Protein AF-A0A1C3NC16-F1 (afdb_monomer)

Structure (mmCIF, N/CA/C/O backbone):
data_AF-A0A1C3NC16-F1
#
_entry.id   AF-A0A1C3NC16-F1
#
loop_
_atom_site.group_PDB
_atom_site.id
_atom_site.type_symbol
_atom_site.label_atom_id
_atom_site.label_alt_id
_atom_site.label_comp_id
_atom_site.label_asym_id
_atom_site.label_entity_id
_atom_site.label_seq_id
_atom_site.pdbx_P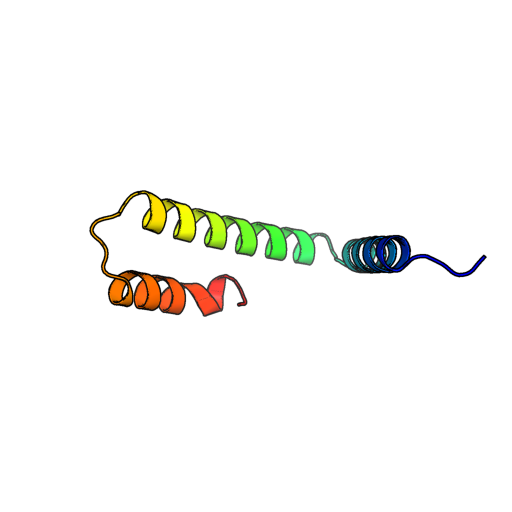DB_ins_code
_atom_site.Cartn_x
_atom_site.Cartn_y
_atom_site.Cartn_z
_atom_site.occupancy
_atom_site.B_iso_or_equiv
_atom_site.auth_seq_id
_atom_site.auth_comp_id
_atom_site.auth_asym_id
_atom_site.auth_atom_id
_atom_site.pdbx_PDB_model_num
ATOM 1 N N . MET A 1 1 ? 0.935 -26.339 -28.827 1.00 63.06 1 MET A N 1
ATOM 2 C CA . MET A 1 1 ? 0.368 -26.308 -27.461 1.00 63.06 1 MET A CA 1
ATOM 3 C C . MET A 1 1 ? 0.076 -24.861 -27.085 1.00 63.06 1 MET A C 1
ATOM 5 O O . MET A 1 1 ? 1.003 -24.061 -27.162 1.00 63.06 1 MET A O 1
ATOM 9 N N . PRO A 1 2 ? -1.171 -24.481 -26.757 1.00 77.19 2 PRO A N 1
ATOM 10 C CA . PRO A 1 2 ? -1.469 -23.134 -26.271 1.00 77.19 2 PRO A CA 1
ATOM 11 C C . PRO A 1 2 ? -0.879 -22.921 -24.866 1.00 77.19 2 PRO A C 1
ATOM 13 O O . PRO A 1 2 ? -0.938 -23.812 -24.023 1.00 77.19 2 PRO A O 1
ATOM 16 N N . MET A 1 3 ? -0.297 -21.744 -24.619 1.00 79.75 3 MET A N 1
ATOM 17 C CA . MET A 1 3 ? 0.301 -21.395 -23.322 1.00 79.75 3 MET A CA 1
ATOM 18 C C . MET A 1 3 ? -0.735 -21.346 -22.192 1.00 79.75 3 MET A C 1
ATOM 20 O O . MET A 1 3 ? -1.803 -20.736 -22.348 1.00 79.75 3 MET A O 1
ATOM 24 N N . SER A 1 4 ? -0.356 -21.900 -21.035 1.00 86.69 4 SER A N 1
ATOM 25 C CA . SER A 1 4 ? -1.139 -21.866 -19.798 1.00 86.69 4 SER A CA 1
ATOM 26 C C . SER A 1 4 ? -1.317 -20.431 -19.275 1.00 86.69 4 SER A C 1
ATOM 28 O O . SER A 1 4 ? -0.511 -19.537 -19.552 1.00 86.69 4 SER A O 1
ATOM 30 N N . HIS A 1 5 ? -2.380 -20.185 -18.502 1.00 78.69 5 HIS A N 1
ATOM 31 C CA . HIS A 1 5 ? -2.610 -18.878 -17.870 1.00 78.69 5 HIS A CA 1
ATOM 32 C C . HIS A 1 5 ? -1.475 -18.484 -16.910 1.00 78.69 5 HIS A C 1
ATOM 34 O O . HIS A 1 5 ? -1.110 -17.310 -16.847 1.00 78.69 5 HIS A O 1
ATOM 40 N N . ALA A 1 6 ? -0.877 -19.462 -16.224 1.00 80.56 6 ALA A N 1
ATOM 41 C CA . ALA A 1 6 ? 0.267 -19.247 -15.343 1.00 80.56 6 ALA A CA 1
ATOM 42 C C . ALA A 1 6 ? 1.535 -18.860 -16.127 1.00 80.56 6 ALA A C 1
ATOM 44 O O . ALA A 1 6 ? 2.219 -17.910 -15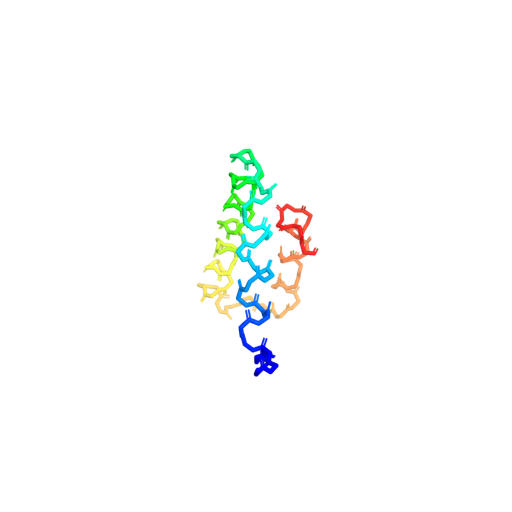.744 1.00 80.56 6 ALA A O 1
ATOM 45 N N . GLU A 1 7 ? 1.808 -19.518 -17.263 1.00 78.88 7 GLU A N 1
ATOM 46 C CA . GLU A 1 7 ? 2.899 -19.140 -18.178 1.00 78.88 7 GLU A CA 1
ATOM 47 C C . GLU A 1 7 ? 2.751 -17.692 -18.644 1.00 78.88 7 GLU A C 1
ATOM 49 O O . GLU A 1 7 ? 3.705 -16.914 -18.638 1.00 78.88 7 GLU A O 1
ATOM 54 N N . ARG A 1 8 ? 1.525 -17.328 -19.036 1.00 77.44 8 ARG A N 1
ATOM 55 C CA . ARG A 1 8 ? 1.210 -16.011 -19.589 1.00 77.44 8 ARG A CA 1
ATOM 56 C C . ARG A 1 8 ? 1.385 -14.913 -18.542 1.00 77.44 8 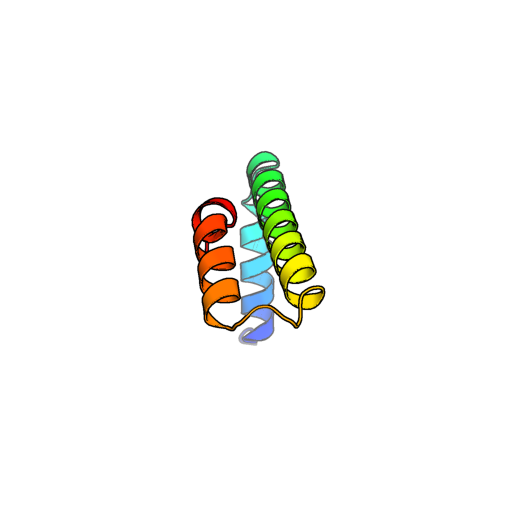ARG A C 1
ATOM 58 O O . ARG A 1 8 ? 1.953 -13.868 -18.847 1.00 77.44 8 ARG A O 1
ATOM 65 N N . GLY A 1 9 ? 0.960 -15.175 -17.304 1.00 75.25 9 GLY A N 1
AT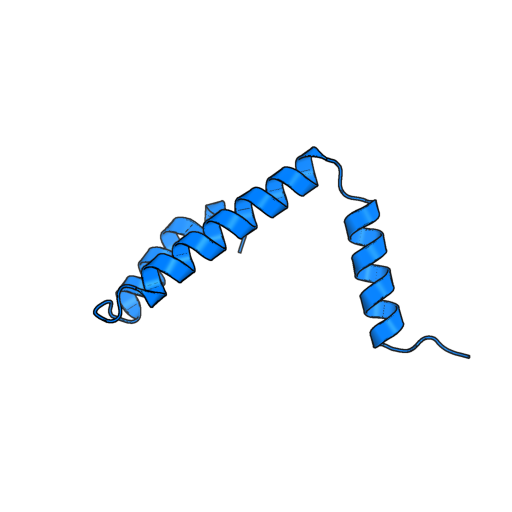OM 66 C CA . GLY A 1 9 ? 1.190 -14.28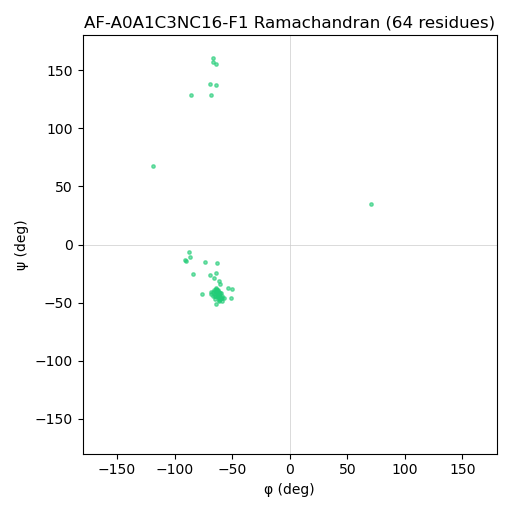4 -16.167 1.00 75.25 9 GLY A CA 1
ATOM 67 C C . GLY A 1 9 ? 2.679 -14.092 -15.883 1.00 75.25 9 GLY A C 1
ATOM 68 O O . GLY A 1 9 ? 3.150 -12.960 -15.812 1.00 75.25 9 GLY A O 1
ATOM 69 N N . ARG A 1 10 ? 3.443 -15.190 -15.824 1.00 76.56 10 ARG A N 1
ATOM 70 C CA . ARG A 1 10 ? 4.892 -15.156 -15.584 1.00 76.56 10 ARG A CA 1
ATOM 71 C C . ARG A 1 10 ? 5.636 -14.355 -16.653 1.00 76.56 10 ARG A C 1
ATOM 73 O O . ARG A 1 10 ? 6.456 -13.506 -16.315 1.00 76.56 10 ARG A O 1
ATOM 80 N N . LEU A 1 11 ? 5.325 -14.581 -17.930 1.00 73.88 11 LEU A N 1
ATOM 81 C CA . LEU A 1 11 ? 5.909 -13.835 -19.048 1.00 73.88 11 LEU A CA 1
ATOM 82 C C . LEU A 1 11 ? 5.522 -12.352 -19.021 1.00 73.88 11 LEU A C 1
ATOM 84 O O . LEU A 1 11 ? 6.378 -11.504 -19.257 1.00 73.88 11 LEU A O 1
ATOM 88 N N . GLY A 1 12 ? 4.275 -12.023 -18.674 1.00 72.06 12 GLY A N 1
ATOM 89 C CA . GLY A 1 12 ? 3.832 -10.637 -18.504 1.00 72.06 12 GLY A CA 1
ATOM 90 C C . GLY A 1 12 ? 4.583 -9.907 -17.386 1.00 72.06 12 GLY A C 1
ATOM 91 O O . GLY A 1 12 ? 5.011 -8.763 -17.564 1.00 72.06 12 GLY A O 1
ATOM 92 N N . SER A 1 13 ? 4.816 -10.579 -16.256 1.00 69.44 13 SER A N 1
ATOM 93 C CA . SER A 1 13 ? 5.626 -10.049 -15.155 1.00 69.44 13 SER A CA 1
ATOM 94 C C . SER A 1 13 ? 7.086 -9.850 -15.569 1.00 69.44 13 SER A C 1
ATOM 96 O O . SER A 1 13 ? 7.631 -8.769 -15.359 1.00 69.44 13 SER A O 1
ATOM 98 N N . VAL A 1 14 ? 7.705 -10.841 -16.223 1.00 69.50 14 VAL A N 1
ATOM 99 C CA . VAL A 1 14 ? 9.096 -10.759 -16.708 1.00 69.50 14 VAL A CA 1
ATOM 100 C C . VAL A 1 14 ? 9.262 -9.645 -17.744 1.00 69.50 14 VAL A C 1
ATOM 102 O O . VAL A 1 14 ? 10.185 -8.844 -17.627 1.00 69.50 14 VAL A O 1
ATOM 105 N N . ALA A 1 15 ? 8.345 -9.523 -18.707 1.00 67.31 15 ALA A N 1
ATOM 106 C CA . ALA A 1 15 ? 8.367 -8.459 -19.712 1.00 67.31 15 ALA A CA 1
ATOM 107 C C . ALA A 1 15 ? 8.141 -7.064 -19.107 1.00 67.31 15 ALA A C 1
ATOM 109 O O . ALA A 1 15 ? 8.616 -6.059 -19.634 1.00 67.31 15 ALA A O 1
ATOM 110 N N . THR A 1 16 ? 7.416 -6.968 -17.994 1.00 65.81 16 THR A N 1
ATOM 111 C CA . THR A 1 16 ? 7.218 -5.698 -17.285 1.00 65.81 16 THR A CA 1
ATOM 112 C C . THR A 1 16 ? 8.461 -5.317 -16.489 1.00 65.81 16 THR A C 1
ATOM 114 O O . THR A 1 16 ? 8.911 -4.182 -16.598 1.00 65.81 16 THR A O 1
ATOM 117 N N . VAL A 1 17 ? 9.095 -6.269 -15.799 1.00 63.09 17 VAL A N 1
ATOM 118 C CA . VAL A 1 17 ? 10.376 -6.047 -15.108 1.00 63.09 17 VAL A CA 1
ATOM 119 C C . VAL A 1 17 ? 11.496 -5.708 -16.099 1.00 63.09 17 VAL A C 1
ATOM 121 O O . VAL A 1 17 ? 12.270 -4.787 -15.845 1.00 63.09 17 VAL A O 1
ATOM 124 N N . ALA A 1 18 ? 11.550 -6.373 -17.257 1.00 63.00 18 ALA A N 1
ATOM 125 C CA . ALA A 1 18 ? 12.535 -6.101 -18.309 1.00 63.00 18 ALA A CA 1
ATOM 126 C C . ALA A 1 18 ? 12.398 -4.698 -18.932 1.00 63.00 18 ALA A C 1
ATOM 128 O O . ALA A 1 18 ? 13.377 -4.160 -19.440 1.00 63.00 18 ALA A O 1
ATOM 129 N N . ARG A 1 19 ? 11.205 -4.090 -18.868 1.00 67.69 19 ARG A N 1
ATOM 130 C CA . ARG A 1 19 ? 10.947 -2.719 -19.340 1.00 67.69 19 ARG A CA 1
ATOM 131 C C . ARG A 1 19 ? 11.226 -1.642 -18.292 1.00 67.69 19 ARG A C 1
ATOM 133 O O . ARG A 1 19 ? 11.140 -0.465 -18.626 1.00 67.69 19 ARG A O 1
ATOM 140 N N . THR A 1 20 ? 11.534 -2.016 -17.047 1.00 77.12 20 THR A N 1
ATOM 141 C CA . THR A 1 20 ? 11.792 -1.026 -15.995 1.00 77.12 20 THR A CA 1
ATOM 142 C C . THR A 1 20 ? 13.241 -0.559 -15.977 1.00 77.12 20 THR A C 1
ATOM 144 O O . THR A 1 20 ? 14.171 -1.365 -15.908 1.00 77.12 20 THR A O 1
ATOM 147 N N . THR A 1 21 ? 13.446 0.758 -15.990 1.00 84.19 21 THR A N 1
ATOM 148 C CA . THR A 1 21 ? 14.779 1.342 -15.798 1.00 84.19 21 THR A CA 1
ATOM 149 C C . THR A 1 21 ? 15.278 1.085 -14.365 1.00 84.19 21 THR A C 1
ATOM 151 O O . THR A 1 21 ? 14.479 0.803 -13.461 1.00 84.19 21 THR A O 1
ATOM 154 N N . PRO A 1 22 ? 16.595 1.168 -14.095 1.00 85.31 22 PRO A N 1
ATOM 155 C CA . PRO A 1 22 ? 17.122 1.117 -12.730 1.00 85.31 22 PRO A CA 1
ATOM 156 C C . PRO A 1 22 ? 16.417 2.083 -11.764 1.00 85.31 22 PRO A C 1
ATOM 158 O O . PRO A 1 22 ? 16.136 1.711 -10.627 1.00 85.31 22 PRO A O 1
ATOM 161 N N . GLU A 1 23 ? 16.071 3.282 -12.223 1.00 84.75 23 GLU A N 1
ATOM 162 C CA . GLU A 1 23 ? 15.363 4.312 -11.459 1.00 84.75 23 GLU A CA 1
ATOM 163 C C . GLU A 1 23 ? 13.939 3.866 -11.123 1.00 84.75 23 GLU A C 1
ATOM 165 O O . GLU A 1 23 ? 13.520 3.962 -9.972 1.00 84.75 23 GLU A O 1
ATOM 170 N N . GLN A 1 24 ? 13.217 3.292 -12.088 1.00 85.50 24 GLN A N 1
ATOM 171 C CA . GLN A 1 24 ? 11.877 2.748 -11.854 1.00 85.50 24 GLN A CA 1
ATOM 172 C C . GLN A 1 24 ? 11.904 1.571 -10.872 1.00 85.50 24 GLN A C 1
ATOM 174 O O . GLN A 1 24 ? 11.035 1.466 -10.009 1.00 85.50 24 GLN A O 1
ATOM 179 N N . ARG A 1 25 ? 12.927 0.710 -10.939 1.00 85.50 25 ARG A N 1
ATOM 180 C CA . ARG A 1 25 ? 13.108 -0.378 -9.963 1.00 85.50 25 ARG A CA 1
ATOM 181 C C . ARG A 1 25 ? 13.386 0.150 -8.559 1.00 85.50 25 ARG A C 1
ATOM 183 O O . ARG A 1 25 ? 12.805 -0.357 -7.602 1.00 85.50 25 ARG A O 1
ATOM 190 N N . ARG A 1 26 ? 14.235 1.176 -8.429 1.00 87.88 26 ARG A N 1
ATOM 191 C CA . ARG A 1 26 ? 14.487 1.856 -7.145 1.00 87.88 26 ARG A CA 1
ATOM 192 C C . ARG A 1 26 ? 13.209 2.468 -6.586 1.00 87.88 26 ARG A C 1
ATOM 194 O O . ARG A 1 26 ? 12.941 2.325 -5.399 1.00 87.88 26 ARG A O 1
ATOM 201 N N . GLU A 1 27 ? 12.407 3.087 -7.440 1.00 87.31 27 GLU A N 1
ATOM 202 C CA . GLU A 1 27 ? 11.136 3.689 -7.054 1.00 87.31 27 GLU A CA 1
ATOM 203 C C . GLU A 1 27 ? 10.123 2.641 -6.569 1.00 87.31 27 GLU A C 1
ATOM 205 O O . GLU A 1 27 ? 9.506 2.816 -5.520 1.00 87.31 27 GLU A O 1
ATOM 210 N N . ILE A 1 28 ? 10.002 1.510 -7.269 1.00 87.75 28 ILE A N 1
ATOM 211 C CA . ILE A 1 28 ? 9.165 0.380 -6.835 1.00 87.75 28 ILE A CA 1
ATOM 212 C C . ILE A 1 28 ? 9.647 -0.163 -5.486 1.00 87.75 28 ILE A C 1
ATOM 214 O O . ILE A 1 28 ? 8.840 -0.347 -4.576 1.00 87.75 28 ILE A O 1
ATOM 218 N N . ALA A 1 29 ? 10.955 -0.384 -5.328 1.00 88.56 29 ALA A N 1
ATOM 219 C CA . ALA A 1 29 ? 11.529 -0.875 -4.077 1.00 88.56 29 ALA A CA 1
ATOM 220 C C . ALA A 1 29 ? 11.281 0.100 -2.914 1.00 88.56 29 ALA A C 1
ATOM 222 O O . ALA A 1 29 ? 10.905 -0.324 -1.822 1.00 88.56 29 ALA A O 1
ATOM 223 N N . ARG A 1 30 ? 11.419 1.408 -3.158 1.00 89.06 30 ARG A N 1
ATOM 224 C CA . ARG A 1 30 ? 11.134 2.466 -2.182 1.00 89.06 30 ARG A CA 1
ATOM 225 C C . ARG A 1 30 ? 9.669 2.443 -1.743 1.00 89.06 30 ARG A C 1
ATOM 227 O O . ARG A 1 30 ? 9.396 2.461 -0.543 1.00 89.06 30 ARG A O 1
ATOM 234 N N . LYS A 1 31 ? 8.732 2.359 -2.693 1.00 90.25 31 LYS A N 1
ATOM 235 C CA . LYS A 1 31 ? 7.288 2.259 -2.412 1.00 90.25 31 LYS A CA 1
ATOM 236 C C . LYS A 1 31 ? 6.951 0.999 -1.615 1.00 90.25 31 LYS A C 1
ATOM 238 O O . LYS A 1 31 ? 6.246 1.078 -0.612 1.00 90.25 31 LYS A O 1
ATOM 243 N N . ALA A 1 32 ? 7.502 -0.148 -2.012 1.00 89.31 32 ALA A N 1
ATOM 244 C CA . ALA A 1 32 ? 7.298 -1.416 -1.318 1.00 89.31 32 ALA A CA 1
ATOM 245 C C . ALA A 1 32 ? 7.841 -1.383 0.120 1.00 89.31 32 ALA A C 1
ATOM 247 O O . ALA A 1 32 ? 7.177 -1.852 1.044 1.00 89.31 32 ALA A O 1
ATOM 248 N N . HIS A 1 33 ? 9.017 -0.783 0.326 1.00 92.06 33 HIS A N 1
ATOM 249 C CA . HIS A 1 33 ? 9.595 -0.614 1.657 1.00 92.06 33 HIS A CA 1
ATOM 250 C C . HIS A 1 33 ? 8.690 0.228 2.565 1.00 92.06 33 HIS A C 1
ATOM 252 O O . HIS A 1 33 ? 8.408 -0.172 3.695 1.00 92.06 33 HIS A O 1
ATOM 258 N N . LEU A 1 34 ? 8.168 1.348 2.055 1.00 90.81 34 LEU A N 1
ATOM 259 C CA . LEU A 1 34 ? 7.251 2.202 2.808 1.00 90.81 34 LEU A CA 1
ATOM 260 C C . LEU A 1 34 ? 5.949 1.468 3.168 1.00 90.81 34 LEU A C 1
ATOM 262 O O . LEU A 1 34 ? 5.522 1.514 4.320 1.00 90.81 34 LEU A O 1
ATOM 266 N N . ALA A 1 35 ? 5.357 0.729 2.226 1.00 90.56 35 ALA A N 1
ATOM 267 C CA . ALA A 1 35 ? 4.169 -0.084 2.491 1.00 90.56 35 ALA A CA 1
ATOM 268 C C . ALA A 1 35 ? 4.428 -1.148 3.575 1.00 90.56 35 ALA A C 1
ATOM 270 O O . ALA A 1 35 ? 3.606 -1.350 4.472 1.00 90.56 35 ALA A O 1
ATOM 271 N N . SER A 1 36 ? 5.598 -1.794 3.533 1.00 92.06 36 SER A N 1
ATOM 272 C CA . SER A 1 36 ? 6.014 -2.757 4.555 1.00 92.06 36 SER A CA 1
ATOM 273 C C . SER A 1 36 ? 6.167 -2.106 5.931 1.00 92.06 36 SER A C 1
ATOM 275 O O . SER A 1 36 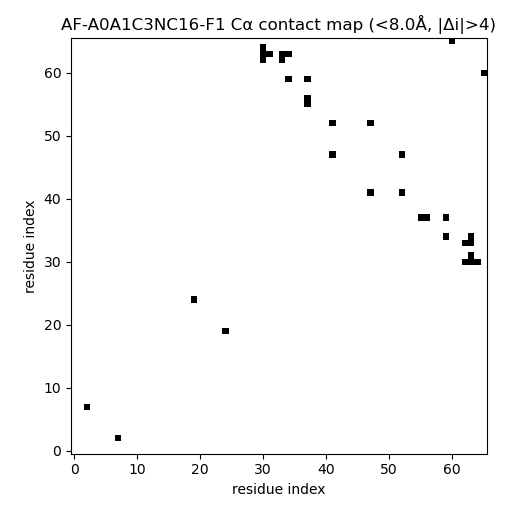? 5.763 -2.703 6.928 1.00 92.06 36 SER A O 1
ATOM 277 N N . ALA A 1 37 ? 6.725 -0.895 6.003 1.00 91.44 37 ALA A N 1
ATOM 278 C CA . ALA A 1 37 ? 6.879 -0.164 7.257 1.00 91.44 37 ALA A CA 1
ATOM 279 C C . ALA A 1 37 ? 5.519 0.208 7.869 1.00 91.44 37 ALA A C 1
ATOM 281 O O . ALA A 1 37 ? 5.300 -0.023 9.057 1.00 91.44 37 ALA A O 1
ATOM 282 N N . VAL A 1 38 ? 4.576 0.695 7.054 1.00 90.38 38 VAL A N 1
ATOM 283 C CA . VAL A 1 38 ? 3.202 0.999 7.494 1.00 90.38 38 VAL A CA 1
ATOM 284 C C . VAL A 1 38 ? 2.522 -0.248 8.059 1.00 90.38 38 VAL A C 1
ATOM 286 O O . VAL A 1 38 ? 1.949 -0.201 9.146 1.00 90.38 38 VAL A O 1
ATOM 289 N N . ASN A 1 39 ? 2.633 -1.387 7.372 1.00 90.44 39 ASN A N 1
ATOM 290 C CA . ASN A 1 39 ? 2.078 -2.645 7.871 1.00 90.44 39 ASN A CA 1
ATOM 291 C C . ASN A 1 39 ? 2.749 -3.113 9.169 1.00 90.44 39 ASN A C 1
ATOM 293 O O . ASN A 1 39 ? 2.063 -3.608 10.058 1.00 90.44 39 ASN A O 1
ATOM 297 N N . ALA A 1 40 ? 4.063 -2.931 9.315 1.00 93.00 40 ALA A N 1
ATOM 298 C CA . ALA A 1 40 ? 4.764 -3.269 10.550 1.00 93.00 40 ALA A CA 1
ATOM 299 C C . ALA A 1 40 ? 4.287 -2.422 11.742 1.00 93.00 40 ALA A C 1
ATOM 301 O O . ALA A 1 40 ? 4.141 -2.961 12.836 1.00 93.00 40 ALA A O 1
ATOM 302 N N . VAL A 1 41 ? 4.013 -1.129 11.532 1.00 90.38 41 VAL A N 1
ATOM 303 C CA . VAL A 1 41 ? 3.444 -0.244 12.564 1.00 90.38 41 VAL A CA 1
ATOM 304 C C . VAL A 1 41 ? 2.046 -0.711 12.956 1.00 90.38 41 VAL A C 1
ATOM 306 O O . VAL A 1 41 ? 1.796 -0.933 14.134 1.00 90.38 41 VAL A O 1
ATOM 309 N N . VAL A 1 42 ? 1.166 -0.932 11.976 1.00 90.94 42 VAL A N 1
ATOM 310 C CA . VAL A 1 42 ? -0.211 -1.392 12.225 1.00 90.94 42 VAL A CA 1
ATOM 311 C C . VAL A 1 42 ? -0.227 -2.725 12.976 1.00 90.94 42 VAL A C 1
ATOM 313 O O . VAL A 1 42 ? -0.956 -2.871 13.948 1.00 90.94 42 VAL A O 1
ATOM 316 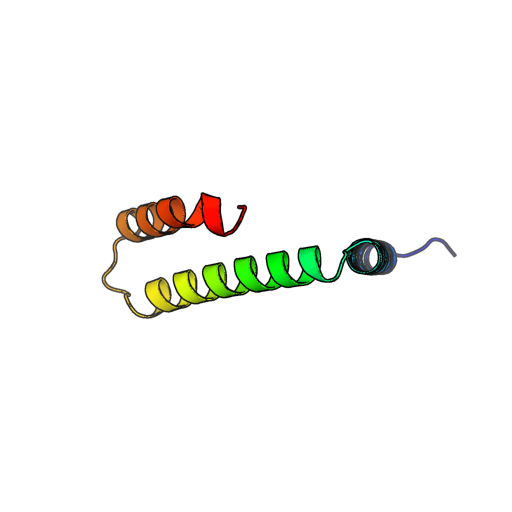N N . ASN A 1 43 ? 0.614 -3.683 12.581 1.00 91.44 43 ASN A N 1
ATOM 317 C CA . ASN A 1 43 ? 0.668 -4.996 13.228 1.00 91.44 43 ASN A CA 1
ATOM 318 C C . ASN A 1 43 ? 1.248 -4.950 14.651 1.00 91.44 43 ASN A C 1
ATOM 320 O O . ASN A 1 43 ? 0.952 -5.832 15.452 1.00 91.44 43 ASN A O 1
ATOM 324 N N . ARG A 1 44 ? 2.099 -3.964 14.962 1.00 94.00 44 ARG A N 1
ATOM 325 C CA . ARG A 1 44 ? 2.676 -3.776 16.304 1.00 94.00 44 ARG A CA 1
ATOM 326 C C . ARG A 1 44 ? 1.795 -2.951 17.238 1.00 94.00 44 ARG A C 1
ATOM 328 O O . ARG A 1 44 ? 2.098 -2.919 18.424 1.00 94.00 44 ARG A O 1
ATOM 335 N N . ALA A 1 45 ? 0.750 -2.316 16.713 1.00 90.81 45 ALA A N 1
ATOM 336 C CA . ALA A 1 45 ? -0.157 -1.449 17.453 1.00 90.81 45 ALA A CA 1
ATOM 337 C C . ALA A 1 45 ? -1.595 -2.013 17.416 1.00 90.81 45 ALA A C 1
ATOM 339 O O . ALA A 1 45 ? -2.468 -1.440 16.754 1.00 90.81 45 ALA A O 1
ATOM 340 N N . PRO A 1 46 ? -1.855 -3.167 18.069 1.00 89.75 46 PRO A N 1
ATOM 341 C CA . PRO A 1 46 ? -3.178 -3.799 18.095 1.00 89.75 46 PRO A CA 1
ATOM 342 C C . PRO A 1 46 ? -4.257 -2.938 18.773 1.00 89.75 46 PRO A C 1
ATOM 344 O O . PRO A 1 46 ? -5.444 -3.207 18.619 1.00 89.75 46 PRO A O 1
ATOM 347 N N . GLU A 1 47 ? -3.857 -1.911 19.522 1.00 94.25 47 GLU A N 1
ATOM 348 C CA . GLU A 1 47 ? -4.728 -0.923 20.154 1.00 94.25 47 GLU A CA 1
ATOM 349 C C . GLU A 1 47 ? -5.341 0.084 19.173 1.00 94.25 47 GLU A C 1
ATOM 351 O O . GLU A 1 47 ? -6.291 0.783 19.531 1.00 94.25 47 GLU A O 1
ATOM 356 N N . LEU A 1 48 ? -4.820 0.178 17.944 1.00 91.94 48 LEU A N 1
ATOM 357 C CA . LEU A 1 48 ? -5.389 1.058 16.933 1.00 91.94 48 LEU A CA 1
ATOM 358 C C . LEU A 1 48 ? -6.757 0.543 16.491 1.00 91.94 48 LEU A C 1
ATOM 360 O O . LEU A 1 48 ? -6.913 -0.598 16.053 1.00 91.94 48 LEU A O 1
ATOM 364 N N . SER A 1 49 ? -7.750 1.427 16.516 1.00 94.44 49 SER A N 1
ATOM 365 C CA . SER A 1 49 ? -9.043 1.135 15.912 1.00 94.44 49 SER A CA 1
ATOM 366 C C . SER A 1 49 ? -8.917 1.014 14.389 1.00 94.44 49 SER A C 1
ATOM 368 O O . SER A 1 49 ? -8.018 1.588 13.764 1.00 94.44 49 SER A O 1
ATOM 370 N N . ALA A 1 50 ? -9.861 0.307 13.763 1.00 91.50 50 ALA A N 1
ATOM 371 C CA . ALA A 1 50 ? -9.906 0.163 12.306 1.00 91.50 50 ALA A CA 1
ATOM 372 C C . ALA A 1 50 ? -9.888 1.526 11.580 1.00 91.50 50 ALA A C 1
ATOM 374 O O . ALA A 1 50 ? -9.194 1.686 10.575 1.00 91.50 50 ALA A O 1
ATOM 375 N N . ASP A 1 51 ? -10.567 2.531 12.139 1.00 94.62 51 ASP A N 1
ATOM 376 C CA . ASP A 1 51 ? -10.588 3.904 11.627 1.00 94.62 51 ASP A CA 1
ATOM 377 C C . ASP A 1 51 ? -9.221 4.593 11.706 1.00 94.62 51 ASP A C 1
ATOM 379 O O . ASP A 1 51 ? -8.829 5.319 10.789 1.00 94.62 51 ASP A O 1
ATOM 383 N N . GLN A 1 52 ? -8.468 4.379 12.788 1.00 93.44 52 GLN A N 1
ATOM 384 C CA . GLN A 1 52 ? -7.117 4.928 12.928 1.00 93.44 52 GLN A CA 1
ATOM 385 C C . GLN A 1 52 ? -6.154 4.271 11.935 1.00 93.44 52 GLN A C 1
ATOM 387 O O . GLN A 1 52 ? -5.372 4.970 11.289 1.00 93.44 52 GLN A O 1
ATOM 392 N N . VAL A 1 53 ? -6.262 2.953 11.744 1.00 93.62 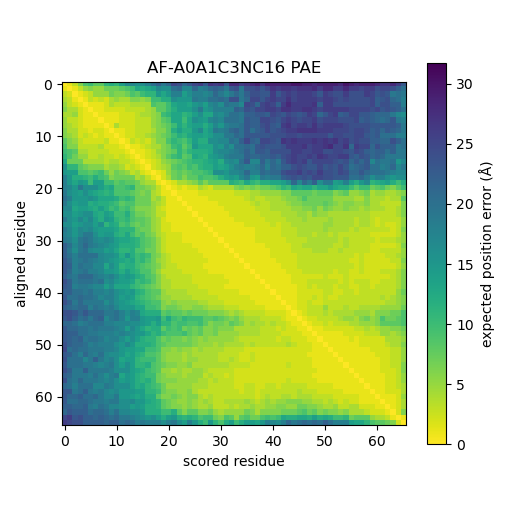53 VAL A N 1
ATOM 393 C CA . VAL A 1 53 ? -5.501 2.218 10.722 1.00 93.62 53 VAL A CA 1
ATOM 394 C C . VAL A 1 53 ? -5.836 2.725 9.318 1.00 93.62 53 VAL A C 1
ATOM 396 O O . VAL A 1 53 ? -4.929 2.941 8.511 1.00 93.62 53 VAL A O 1
ATOM 399 N N . ALA A 1 54 ? -7.117 2.956 9.019 1.00 91.69 54 ALA A N 1
ATOM 400 C CA . ALA A 1 54 ? -7.555 3.487 7.731 1.00 91.69 54 ALA A CA 1
ATOM 401 C C . ALA A 1 54 ? -6.989 4.891 7.471 1.00 91.69 54 ALA A C 1
ATOM 403 O O . ALA A 1 54 ? -6.443 5.139 6.396 1.00 91.69 54 ALA A O 1
ATOM 404 N N . LYS A 1 55 ? -7.031 5.784 8.469 1.00 94.00 55 LYS A N 1
ATOM 405 C CA . LYS A 1 55 ? -6.427 7.125 8.381 1.00 94.00 55 LYS A CA 1
ATOM 406 C C . LYS A 1 55 ? -4.920 7.058 8.157 1.00 94.00 55 LYS A C 1
ATOM 408 O O . LYS A 1 55 ? -4.409 7.744 7.278 1.00 94.00 55 LYS A O 1
ATOM 413 N N . LEU A 1 56 ? -4.217 6.205 8.902 1.00 90.88 56 LEU A N 1
ATOM 414 C CA . LEU A 1 56 ? -2.777 6.013 8.745 1.00 90.88 56 LEU A CA 1
ATOM 415 C C . LEU A 1 56 ? -2.443 5.553 7.317 1.00 90.88 56 LEU A C 1
ATOM 417 O O . LEU A 1 56 ? -1.602 6.150 6.652 1.00 90.88 56 LEU A O 1
ATOM 421 N N . ARG A 1 57 ? -3.156 4.546 6.800 1.00 89.81 57 ARG A N 1
ATOM 422 C CA . ARG A 1 57 ? -2.985 4.074 5.417 1.00 89.81 57 ARG A CA 1
ATOM 423 C C . ARG A 1 57 ? -3.295 5.159 4.388 1.00 89.81 57 ARG A C 1
ATOM 425 O O . ARG A 1 57 ? -2.539 5.291 3.433 1.00 89.81 57 ARG A O 1
ATOM 432 N N . ALA A 1 58 ? -4.344 5.953 4.596 1.00 91.31 58 ALA A N 1
ATOM 433 C CA . ALA A 1 58 ? -4.707 7.052 3.703 1.00 91.31 58 ALA A CA 1
ATOM 434 C C . ALA A 1 58 ? -3.619 8.137 3.633 1.00 91.31 58 ALA A C 1
ATOM 436 O O . ALA A 1 58 ? -3.322 8.627 2.548 1.00 91.31 58 ALA A O 1
ATOM 437 N N . VAL A 1 59 ? -2.971 8.464 4.758 1.00 92.81 59 VAL A N 1
ATOM 438 C CA . VAL A 1 59 ? -1.852 9.425 4.796 1.00 92.81 59 VAL A CA 1
ATOM 439 C C . VAL A 1 59 ? -0.667 8.940 3.955 1.00 92.81 59 VAL A C 1
ATOM 441 O O . VAL A 1 59 ? -0.037 9.736 3.261 1.00 92.81 59 VAL A O 1
ATOM 444 N N . PHE A 1 60 ? -0.371 7.637 3.977 1.00 89.81 60 PHE A N 1
ATOM 445 C CA . PHE A 1 60 ? 0.757 7.073 3.230 1.00 89.81 60 PHE A CA 1
ATOM 446 C C . PHE A 1 60 ? 0.410 6.626 1.802 1.00 89.81 60 PHE A C 1
ATOM 448 O O . PHE A 1 60 ? 1.334 6.442 1.008 1.00 89.81 60 PHE A O 1
ATOM 455 N N . ALA A 1 61 ? -0.874 6.497 1.443 1.00 86.81 61 ALA A N 1
ATOM 456 C CA . ALA A 1 61 ? -1.336 6.031 0.129 1.00 86.81 61 ALA A CA 1
ATOM 457 C C . ALA A 1 61 ? -0.685 6.767 -1.066 1.00 86.81 61 ALA A C 1
ATOM 459 O O . ALA A 1 61 ? -0.144 6.086 -1.945 1.00 86.81 61 ALA A O 1
ATOM 460 N N . PRO A 1 62 ? -0.577 8.116 -1.077 1.00 88.31 62 PRO A N 1
ATOM 461 C CA . PRO A 1 62 ? 0.078 8.833 -2.177 1.00 88.31 62 PRO A CA 1
ATOM 462 C C . PRO A 1 62 ? 1.555 8.455 -2.352 1.00 88.31 62 PRO A C 1
ATOM 464 O O . PRO A 1 62 ? 2.084 8.464 -3.462 1.00 88.31 62 PRO A O 1
ATOM 467 N N . ALA A 1 63 ? 2.233 8.103 -1.256 1.00 82.50 63 ALA A N 1
ATOM 468 C CA . ALA A 1 63 ? 3.652 7.774 -1.250 1.00 82.50 63 ALA A CA 1
ATOM 469 C C . ALA A 1 63 ? 3.936 6.309 -1.625 1.00 82.50 63 ALA A C 1
ATOM 471 O O . ALA A 1 63 ? 5.026 6.025 -2.126 1.00 82.50 63 ALA A O 1
ATOM 472 N N . VAL A 1 64 ? 2.979 5.395 -1.417 1.00 80.75 64 VAL A N 1
ATOM 473 C CA . VAL A 1 64 ? 3.073 3.983 -1.839 1.00 80.75 64 VAL A CA 1
ATOM 474 C C . VAL A 1 64 ? 2.497 3.728 -3.236 1.00 80.75 64 VAL A C 1
ATOM 476 O O . VAL A 1 64 ? 2.815 2.705 -3.837 1.00 80.75 64 VAL A O 1
ATOM 479 N N . GLY A 1 65 ? 1.746 4.679 -3.799 1.00 68.75 65 GLY A N 1
ATOM 480 C CA . GLY A 1 65 ? 1.182 4.584 -5.149 1.00 68.75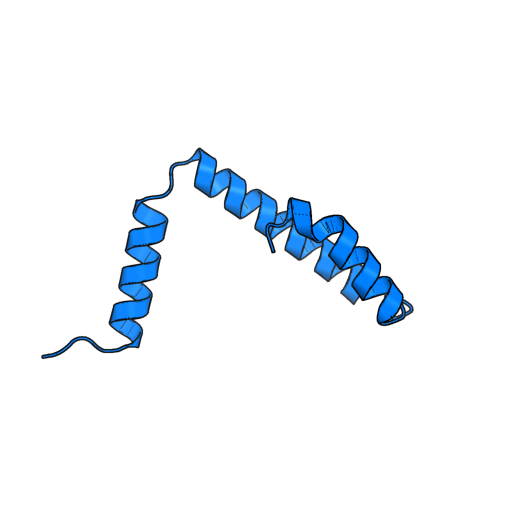 65 GLY A CA 1
ATOM 481 C C . GLY A 1 65 ? 0.050 3.564 -5.267 1.00 68.75 65 GLY A C 1
ATOM 482 O O . GLY A 1 65 ? -0.029 2.887 -6.292 1.00 68.75 65 GLY A O 1
ATOM 483 N N . VAL A 1 66 ? -0.753 3.437 -4.204 1.00 55.31 66 VAL A N 1
ATOM 484 C CA . VAL A 1 66 ? -1.973 2.614 -4.141 1.00 55.31 66 VAL A CA 1
ATOM 485 C C . VAL A 1 66 ? -3.184 3.486 -4.428 1.00 55.31 66 VAL A C 1
ATOM 487 O O . VAL A 1 66 ? -3.208 4.617 -3.891 1.00 55.31 66 VAL A O 1
#

pLDDT: mean 83.98, std 9.75, range [55.31, 94.62]

Organism: NCBI:txid307121

Sequence (66 aa):
MPMSHAERGRLGSVATVARTTPEQRREIARKAHLASAVNAVVNRAPELSADQVAKLRAVFAPAVGV

Foldseek 3Di:
DDDDPVRVVVVVVVVVVVPDDPVNVVLQVQLVVLVVVLVVVCVVCVVDDPVNSVVSCVVCCVSNVD

Secondary structure (DSSP, 8-state):
-PPPHHHHHHHHHHHHHHT--HHHHHHHHHHHHHHHHHHHHHHH-TTS-HHHHHHHHHHHHHHHT-

Solvent-accessible surface area (backbone atoms only — not comparable to full-atom values): 3884 Å² total; per-residue (Å²): 133,85,83,51,73,68,56,51,50,51,50,53,51,49,56,51,57,73,69,48,51,75,66,54,49,50,50,50,52,52,20,52,50,52,50,52,50,55,50,53,52,54,72,73,40,79,85,57,49,72,68,55,52,50,51,54,49,59,72,45,25,81,70,48,72,108

Radius of gyration: 16.93 Å; Cα contacts (8 Å, |Δi|>4): 17; chains: 1; bounding box: 28×36×48 Å

Mean predicted aligned error: 9.63 Å